Protein AF-A0A848FBT1-F1 (afdb_monomer_lite)

Organism: NCBI:txid2728836

Structure (mmCIF, N/CA/C/O backbone):
data_AF-A0A848FBT1-F1
#
_entry.id   AF-A0A848FBT1-F1
#
loop_
_atom_site.group_PDB
_atom_site.id
_atom_site.type_symbol
_atom_site.label_atom_id
_atom_site.label_alt_id
_atom_site.label_comp_id
_atom_site.label_asym_id
_atom_site.label_entity_id
_atom_site.label_seq_i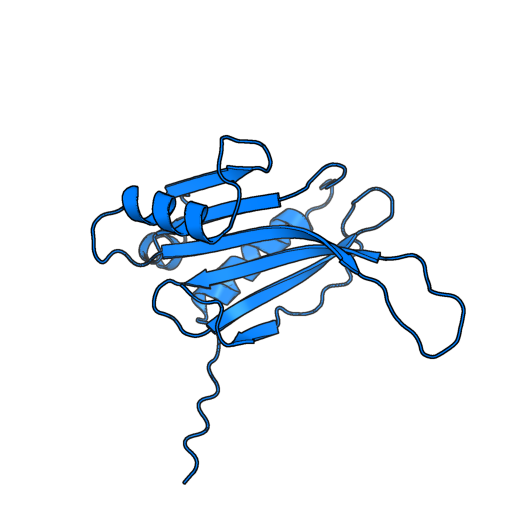d
_atom_site.pdbx_PDB_ins_code
_atom_site.Cartn_x
_atom_site.Cartn_y
_atom_site.Cartn_z
_atom_site.occupancy
_atom_site.B_iso_or_equiv
_atom_site.auth_seq_id
_atom_site.auth_comp_id
_atom_site.auth_asym_id
_atom_site.auth_atom_id
_atom_site.pdbx_PDB_model_num
ATOM 1 N N . MET A 1 1 ? 16.748 -3.598 33.498 1.00 39.19 1 MET A N 1
ATOM 2 C CA . MET A 1 1 ? 15.940 -4.515 32.670 1.00 39.19 1 MET A CA 1
ATOM 3 C C . MET A 1 1 ? 15.541 -3.723 31.443 1.00 39.19 1 MET A C 1
ATOM 5 O O . MET A 1 1 ? 14.791 -2.770 31.589 1.00 39.19 1 MET A O 1
ATOM 9 N N . SER A 1 2 ? 16.162 -3.993 30.295 1.00 42.62 2 SER A N 1
ATOM 10 C CA . SER A 1 2 ? 15.810 -3.311 29.048 1.00 42.62 2 SER A CA 1
ATOM 11 C C . SER A 1 2 ? 14.522 -3.940 28.548 1.00 42.62 2 SER A C 1
ATOM 13 O O . SER A 1 2 ? 14.549 -5.062 28.048 1.00 42.62 2 SER A O 1
ATOM 15 N N . ASP A 1 3 ? 13.409 -3.246 28.756 1.00 44.88 3 ASP A N 1
ATOM 16 C CA . ASP A 1 3 ? 12.134 -3.548 28.117 1.00 44.88 3 ASP A CA 1
ATOM 17 C C . ASP A 1 3 ? 12.341 -3.266 26.6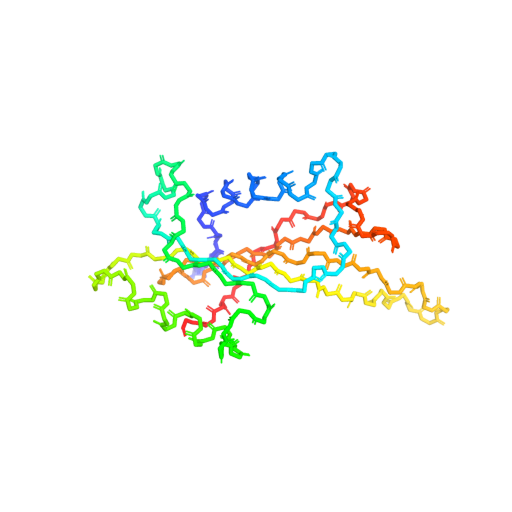25 1.00 44.88 3 ASP A C 1
ATOM 19 O O . ASP A 1 3 ? 12.240 -2.131 26.152 1.00 44.88 3 ASP A O 1
ATOM 23 N N . ALA A 1 4 ? 12.860 -4.266 25.912 1.00 51.09 4 ALA A N 1
ATOM 24 C CA . ALA A 1 4 ? 13.147 -4.169 24.496 1.00 51.09 4 ALA A CA 1
ATOM 25 C C . ALA A 1 4 ? 11.799 -4.094 23.788 1.00 51.09 4 ALA A C 1
ATOM 27 O O . ALA A 1 4 ? 11.195 -5.112 23.460 1.00 51.09 4 ALA A O 1
ATOM 28 N N . PHE A 1 5 ? 11.312 -2.868 23.609 1.00 55.81 5 PHE A N 1
ATOM 29 C CA . PHE A 1 5 ? 10.234 -2.564 22.691 1.00 55.81 5 PHE A CA 1
ATOM 30 C C . PHE A 1 5 ? 10.680 -3.095 21.324 1.00 55.81 5 PHE A C 1
ATOM 32 O O . PHE A 1 5 ? 11.512 -2.486 20.654 1.00 55.81 5 PHE A O 1
ATOM 39 N N . ASP A 1 6 ? 10.200 -4.286 20.971 1.00 57.53 6 ASP A N 1
ATOM 40 C CA . ASP A 1 6 ? 10.273 -4.876 19.637 1.00 57.53 6 ASP A CA 1
ATOM 41 C C . ASP A 1 6 ? 8.938 -4.538 18.977 1.00 57.53 6 ASP A C 1
ATOM 43 O O . ASP A 1 6 ? 7.978 -5.308 19.101 1.00 57.53 6 ASP A O 1
ATOM 47 N N . PRO A 1 7 ? 8.786 -3.332 18.398 1.00 64.69 7 PRO A N 1
ATOM 48 C CA . PRO A 1 7 ? 7.502 -2.924 17.889 1.00 64.69 7 PRO A CA 1
ATOM 49 C C . PRO A 1 7 ? 7.218 -3.719 16.626 1.00 64.69 7 PRO A C 1
ATOM 51 O O . PRO A 1 7 ? 7.692 -3.425 15.527 1.00 64.69 7 PRO A O 1
ATOM 54 N N . ARG A 1 8 ? 6.429 -4.770 16.801 1.00 70.69 8 ARG A N 1
ATOM 55 C CA . ARG A 1 8 ? 5.946 -5.568 15.692 1.00 70.69 8 ARG A CA 1
ATOM 56 C C . ARG A 1 8 ? 4.773 -4.847 15.035 1.00 70.69 8 ARG A C 1
ATOM 58 O O . ARG A 1 8 ? 3.968 -4.216 15.722 1.00 70.69 8 ARG A O 1
ATOM 65 N N . PRO A 1 9 ? 4.673 -4.903 13.704 1.00 74.81 9 PRO A N 1
ATOM 66 C CA . PRO A 1 9 ? 3.489 -4.438 13.005 1.00 74.81 9 PRO A CA 1
ATOM 67 C C . PRO A 1 9 ? 2.263 -5.239 13.485 1.00 74.81 9 PRO A C 1
ATOM 69 O O . PRO A 1 9 ? 2.406 -6.426 13.799 1.00 74.81 9 PRO A O 1
ATOM 72 N N . PRO A 1 10 ? 1.066 -4.625 13.534 1.00 80.19 10 PRO A N 1
ATOM 73 C CA . PRO A 1 10 ? -0.164 -5.336 13.877 1.00 80.19 10 PRO A CA 1
ATOM 74 C C . PRO A 1 10 ? -0.397 -6.517 12.924 1.00 80.19 10 PRO A C 1
ATOM 76 O O . PRO A 1 10 ? -0.096 -6.419 11.728 1.00 80.19 10 PRO A O 1
ATOM 79 N N . GLN A 1 11 ? -0.934 -7.631 13.431 1.00 83.06 11 GLN A N 1
ATOM 80 C CA . GLN A 1 11 ? -1.172 -8.840 12.626 1.00 83.06 11 GLN A CA 1
ATOM 81 C C . GLN A 1 11 ? -2.153 -8.575 11.480 1.00 83.06 11 GLN A C 1
ATOM 83 O O . GLN A 1 11 ? -1.996 -9.103 10.382 1.00 83.06 11 GLN A O 1
ATOM 88 N N . GLU A 1 12 ? -3.114 -7.688 11.705 1.00 84.75 12 GLU A N 1
ATOM 89 C CA . GLU A 1 12 ? -4.120 -7.258 10.738 1.00 84.75 12 GLU A CA 1
ATOM 90 C C . GLU A 1 12 ? -3.462 -6.546 9.549 1.00 84.75 12 GLU A C 1
ATOM 92 O O . GLU A 1 12 ? -3.845 -6.735 8.395 1.00 84.75 12 GLU A O 1
ATOM 97 N N . LEU A 1 13 ? -2.397 -5.786 9.814 1.00 87.12 13 LEU A N 1
ATOM 98 C CA . LEU A 1 13 ? -1.631 -5.075 8.794 1.00 87.12 13 LEU A CA 1
ATOM 99 C C . LEU A 1 13 ? -0.790 -6.051 7.952 1.00 87.12 13 LEU A C 1
ATOM 101 O O . LEU A 1 13 ? -0.665 -5.876 6.740 1.00 87.12 13 LEU A O 1
ATOM 105 N N . LEU A 1 14 ? -0.288 -7.130 8.565 1.00 88.25 14 LEU A N 1
ATOM 106 C CA . LEU A 1 14 ? 0.365 -8.233 7.851 1.00 88.25 14 LEU A CA 1
ATOM 107 C C . LEU A 1 14 ? -0.630 -9.044 7.005 1.00 88.25 14 LEU A C 1
ATOM 109 O O . LEU A 1 14 ? -0.325 -9.388 5.861 1.00 88.25 14 LEU A O 1
ATOM 113 N N . ALA A 1 15 ? -1.823 -9.324 7.531 1.00 88.81 15 ALA A N 1
ATOM 114 C CA . ALA A 1 15 ? -2.887 -10.006 6.797 1.00 88.81 15 ALA A CA 1
ATOM 115 C C . ALA A 1 15 ? -3.331 -9.189 5.573 1.00 88.81 15 ALA A C 1
ATOM 117 O O . ALA A 1 15 ? -3.374 -9.722 4.458 1.00 88.81 15 ALA A O 1
ATOM 118 N N . LEU A 1 16 ? -3.552 -7.881 5.757 1.00 89.81 16 LEU A N 1
ATOM 119 C CA . LEU A 1 16 ? -3.827 -6.949 4.667 1.00 89.81 16 LEU A CA 1
ATOM 120 C C . LEU A 1 16 ? -2.700 -6.971 3.632 1.00 89.81 16 LEU A C 1
ATOM 122 O O . LEU A 1 16 ? -2.969 -7.148 2.445 1.00 89.81 16 LEU A O 1
ATOM 126 N N . TYR A 1 17 ? -1.440 -6.856 4.064 1.00 90.44 17 TYR A N 1
ATOM 127 C CA . TYR A 1 17 ? -0.290 -6.917 3.163 1.00 90.44 17 TYR A CA 1
ATOM 128 C C . TYR A 1 17 ? -0.276 -8.201 2.327 1.00 90.44 17 TYR A C 1
ATOM 130 O O . TYR A 1 17 ? -0.056 -8.154 1.113 1.00 90.44 17 TYR A O 1
ATOM 138 N N . ASN A 1 18 ? -0.526 -9.357 2.941 1.00 90.00 18 ASN A N 1
ATOM 139 C CA . ASN A 1 18 ? -0.514 -10.638 2.241 1.00 90.00 18 ASN A CA 1
ATOM 140 C C . ASN A 1 18 ? -1.591 -10.698 1.149 1.00 90.00 18 ASN A C 1
ATOM 142 O O . ASN A 1 18 ? -1.278 -11.063 0.012 1.00 90.00 18 ASN A O 1
ATOM 146 N N . ARG A 1 19 ? -2.825 -10.272 1.451 1.00 89.12 19 ARG A N 1
ATOM 147 C CA . ARG A 1 19 ? -3.910 -10.201 0.457 1.00 89.12 19 ARG A CA 1
ATOM 148 C C . ARG A 1 19 ? -3.603 -9.195 -0.646 1.00 89.12 19 ARG A C 1
ATOM 150 O O . ARG A 1 19 ? -3.731 -9.500 -1.831 1.00 89.12 19 ARG A O 1
ATOM 157 N N . PHE A 1 20 ? -3.152 -8.008 -0.262 1.00 88.25 20 PHE A N 1
ATOM 158 C CA . PHE A 1 20 ? -2.903 -6.910 -1.182 1.00 88.25 20 PHE A CA 1
ATOM 159 C C . PHE A 1 20 ? -1.737 -7.216 -2.131 1.00 88.25 20 PHE A C 1
ATOM 161 O O . PHE A 1 20 ? -1.860 -7.079 -3.347 1.00 88.25 20 PHE A O 1
ATOM 168 N N . SER A 1 21 ? -0.628 -7.739 -1.603 1.00 89.62 21 SER A N 1
ATOM 169 C CA . SER A 1 21 ? 0.524 -8.176 -2.400 1.00 89.62 21 SER A CA 1
ATOM 170 C C . SER A 1 21 ? 0.200 -9.362 -3.311 1.00 89.62 21 SER A C 1
ATOM 172 O O . SER A 1 21 ? 0.792 -9.481 -4.381 1.00 89.62 21 SER A O 1
ATOM 174 N N . ALA A 1 22 ? -0.722 -10.256 -2.934 1.00 89.62 22 ALA A N 1
ATOM 175 C CA . ALA A 1 22 ? -1.157 -11.351 -3.804 1.00 89.62 22 ALA A CA 1
ATOM 176 C C . ALA A 1 22 ? -1.857 -10.832 -5.074 1.00 89.62 22 ALA A C 1
ATOM 178 O O . ALA A 1 22 ? -1.633 -11.373 -6.158 1.00 89.62 22 ALA A O 1
ATOM 179 N N . ARG A 1 23 ? -2.616 -9.729 -4.979 1.00 89.56 23 ARG A N 1
ATOM 180 C CA . ARG A 1 23 ? -3.248 -9.091 -6.148 1.00 89.56 23 ARG A CA 1
ATOM 181 C C . ARG A 1 23 ? -2.210 -8.609 -7.150 1.00 89.56 23 ARG A C 1
ATOM 183 O O . ARG A 1 23 ? -2.315 -8.943 -8.319 1.00 89.56 23 ARG A O 1
ATOM 190 N N . PHE A 1 24 ? -1.159 -7.927 -6.696 1.00 88.19 24 PHE A N 1
ATOM 191 C CA . PHE A 1 24 ? -0.070 -7.466 -7.573 1.00 88.19 24 PHE A CA 1
ATOM 192 C C . PHE A 1 24 ? 0.803 -8.591 -8.137 1.00 88.19 24 PHE A C 1
ATOM 194 O O . PHE A 1 24 ? 1.517 -8.383 -9.114 1.00 88.19 24 PHE A O 1
ATOM 201 N N . ARG A 1 25 ? 0.746 -9.781 -7.533 1.00 87.75 25 ARG A N 1
ATOM 202 C CA . ARG A 1 25 ? 1.459 -10.981 -7.989 1.00 87.75 25 ARG A CA 1
ATOM 203 C C . ARG A 1 25 ? 0.609 -11.897 -8.864 1.00 87.75 25 ARG A C 1
ATOM 205 O O . ARG A 1 25 ? 1.111 -12.915 -9.330 1.00 87.75 25 ARG A O 1
ATOM 212 N N . SER A 1 26 ? -0.666 -11.574 -9.063 1.00 87.38 26 SER A N 1
ATOM 213 C CA . SER A 1 26 ? -1.573 -12.447 -9.798 1.00 87.38 26 SER A CA 1
ATOM 214 C C . SER A 1 26 ? -1.122 -12.602 -11.258 1.00 87.38 26 SER A C 1
ATOM 216 O O . SER A 1 26 ? -0.648 -11.630 -11.862 1.00 87.38 26 SER A O 1
ATOM 218 N N . PRO A 1 27 ? -1.265 -13.802 -11.853 1.00 82.56 27 PRO A N 1
ATOM 219 C CA . PRO A 1 27 ? -0.952 -14.009 -13.260 1.00 82.56 27 PRO A CA 1
ATOM 220 C C . PRO A 1 27 ? -1.689 -12.994 -14.139 1.00 82.56 27 PRO A C 1
ATOM 222 O O . PRO A 1 27 ? -2.885 -12.772 -13.980 1.00 82.56 27 PRO A O 1
ATOM 225 N N . GLY A 1 28 ? -0.969 -12.362 -15.065 1.00 83.94 28 GLY A N 1
ATOM 226 C CA . GLY A 1 28 ? -1.534 -11.361 -15.975 1.00 83.94 28 GLY A CA 1
ATOM 227 C C . GLY A 1 28 ? -1.410 -9.909 -15.507 1.00 83.94 28 GLY A C 1
ATOM 228 O O . GLY A 1 28 ? -1.603 -9.010 -16.325 1.00 83.94 28 GLY A O 1
ATOM 229 N N . VAL A 1 29 ? -1.005 -9.652 -14.258 1.00 86.50 29 VAL A N 1
ATOM 230 C CA . VAL A 1 29 ? -0.684 -8.290 -13.812 1.00 86.50 29 VAL A CA 1
ATOM 231 C C . VAL A 1 29 ? 0.518 -7.746 -14.583 1.00 86.50 29 VAL A C 1
ATOM 233 O O . VAL A 1 29 ? 1.571 -8.379 -14.675 1.00 86.50 29 VAL A O 1
ATOM 236 N N . ARG A 1 30 ? 0.353 -6.540 -15.134 1.00 87.69 30 ARG A N 1
ATOM 237 C CA . ARG A 1 30 ? 1.409 -5.765 -15.790 1.00 87.69 30 ARG A CA 1
ATOM 238 C C . ARG A 1 30 ? 1.395 -4.352 -15.229 1.00 87.69 30 ARG 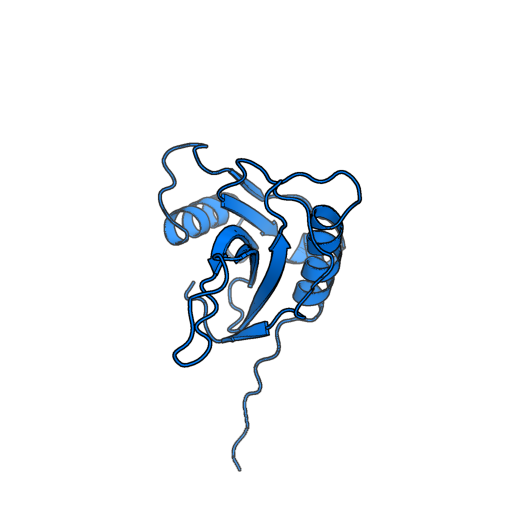A C 1
ATOM 240 O O . ARG A 1 30 ? 0.424 -3.628 -15.412 1.00 87.69 30 ARG A O 1
ATOM 247 N N . LEU A 1 31 ? 2.479 -3.956 -14.573 1.00 85.69 31 LEU A N 1
ATOM 248 C CA . LEU A 1 31 ? 2.608 -2.659 -13.899 1.00 85.69 31 LEU A CA 1
ATOM 249 C C . LEU A 1 31 ? 3.399 -1.648 -14.733 1.00 85.69 31 LEU A C 1
ATOM 251 O O . LEU A 1 31 ? 3.930 -0.665 -14.217 1.00 85.69 31 LEU A O 1
ATOM 255 N N . ARG A 1 32 ? 3.477 -1.866 -16.047 1.00 78.50 32 ARG A N 1
ATOM 256 C CA . ARG A 1 32 ? 4.109 -0.927 -16.969 1.00 78.50 32 ARG A CA 1
ATOM 257 C C . ARG A 1 32 ? 3.344 0.398 -16.952 1.00 78.50 32 ARG A C 1
ATOM 259 O O . ARG A 1 32 ? 2.165 0.437 -17.276 1.00 78.50 32 ARG A O 1
ATOM 266 N N . GLY A 1 33 ? 4.027 1.479 -16.583 1.00 76.94 33 GLY A N 1
ATOM 267 C CA . GLY A 1 33 ? 3.419 2.807 -16.453 1.00 76.94 33 GLY A CA 1
ATOM 268 C C . GLY A 1 33 ? 2.756 3.075 -15.099 1.00 76.94 33 GLY A C 1
ATOM 269 O O . GLY A 1 33 ? 2.351 4.209 -14.858 1.00 76.94 33 GLY A O 1
ATOM 270 N N . TYR A 1 34 ? 2.709 2.088 -14.195 1.00 84.50 34 TYR A N 1
ATOM 271 C CA . TYR A 1 34 ? 2.335 2.321 -12.803 1.00 84.50 34 TYR A CA 1
ATOM 272 C C . TYR A 1 34 ? 3.336 3.290 -12.166 1.00 84.50 34 TYR A C 1
ATOM 274 O O . TYR A 1 34 ? 4.531 3.228 -12.447 1.00 84.50 34 TYR A O 1
ATOM 282 N N . ARG A 1 35 ? 2.876 4.209 -11.321 1.00 86.38 35 ARG A N 1
ATOM 283 C CA . ARG A 1 35 ? 3.764 5.189 -10.678 1.00 86.38 35 ARG A CA 1
ATOM 284 C C . ARG A 1 35 ? 3.624 5.138 -9.176 1.00 86.38 35 ARG A C 1
ATOM 286 O O . ARG A 1 35 ? 4.534 4.679 -8.492 1.00 86.38 35 ARG A O 1
ATOM 293 N N . LEU A 1 36 ? 2.477 5.590 -8.698 1.00 89.25 36 LEU A N 1
ATOM 294 C CA . LEU A 1 36 ? 2.160 5.727 -7.293 1.00 89.25 36 LEU A CA 1
ATOM 295 C C . LEU A 1 36 ? 0.649 5.611 -7.132 1.00 89.25 36 LEU A C 1
ATOM 297 O O . LEU A 1 36 ? -0.099 6.039 -8.012 1.00 89.25 36 LEU A O 1
ATOM 301 N N . ARG A 1 37 ? 0.218 5.026 -6.025 1.00 91.88 37 ARG A N 1
ATOM 302 C CA . ARG A 1 37 ? -1.167 5.043 -5.575 1.00 91.88 37 ARG A CA 1
ATOM 303 C C . ARG A 1 37 ? -1.179 5.089 -4.060 1.00 91.88 37 ARG A C 1
ATOM 305 O O . ARG A 1 37 ? -0.423 4.346 -3.428 1.00 91.88 37 ARG A O 1
ATOM 312 N N . TRP A 1 38 ? -2.030 5.934 -3.506 1.00 93.69 38 TRP A N 1
ATOM 313 C CA . TRP A 1 38 ? -2.270 6.036 -2.077 1.00 93.69 38 TRP A CA 1
ATOM 314 C C . TRP A 1 38 ? -3.703 5.633 -1.772 1.00 93.69 38 TRP A C 1
ATOM 316 O O . TRP A 1 38 ? -4.628 6.077 -2.445 1.00 93.69 38 TRP A O 1
ATOM 326 N N . ILE A 1 39 ? -3.885 4.786 -0.763 1.00 95.06 39 ILE A N 1
ATOM 327 C CA . ILE A 1 39 ? -5.198 4.292 -0.355 1.00 95.06 39 ILE A CA 1
ATOM 328 C C . ILE A 1 39 ? -5.311 4.368 1.160 1.00 95.06 39 ILE A C 1
ATOM 330 O O . ILE A 1 39 ? -4.395 3.971 1.877 1.00 95.06 39 ILE A O 1
ATOM 334 N N . ALA A 1 40 ? -6.423 4.898 1.648 1.00 95.69 40 ALA A N 1
ATOM 335 C CA . ALA A 1 40 ? -6.759 4.942 3.059 1.00 95.69 40 ALA A CA 1
ATOM 336 C C . ALA A 1 40 ? -7.992 4.075 3.297 1.00 95.69 40 ALA A C 1
ATOM 338 O O . ALA A 1 40 ? -8.957 4.121 2.536 1.00 95.69 40 ALA A O 1
ATOM 339 N N . PHE A 1 41 ? -7.967 3.312 4.379 1.00 95.56 41 PHE A N 1
ATOM 340 C CA . PHE A 1 41 ? -9.054 2.455 4.831 1.00 95.56 41 PHE A CA 1
ATOM 341 C C . PHE A 1 41 ? -9.389 2.785 6.278 1.00 95.56 41 PHE A C 1
ATOM 343 O O . PHE A 1 41 ? -8.499 3.149 7.051 1.00 95.56 41 PHE A O 1
ATOM 350 N N . ARG A 1 42 ? -10.644 2.572 6.678 1.00 95.19 42 ARG A N 1
ATOM 351 C CA . ARG A 1 42 ? -10.980 2.506 8.104 1.00 95.19 42 ARG A CA 1
ATOM 352 C C . ARG A 1 42 ? -10.385 1.232 8.682 1.00 95.19 42 ARG A C 1
ATOM 354 O O . ARG A 1 42 ? -10.641 0.143 8.174 1.00 95.19 42 ARG A O 1
ATOM 361 N N . SER A 1 43 ? -9.604 1.371 9.746 1.00 92.19 43 SER A N 1
ATOM 362 C CA . SER A 1 43 ? -8.977 0.246 10.440 1.00 92.19 43 SER A CA 1
ATOM 363 C C . SER A 1 43 ? -10.012 -0.788 10.889 1.00 92.19 43 SER A C 1
ATOM 365 O O . SER A 1 43 ? -9.809 -1.975 10.669 1.00 92.19 43 SER A O 1
ATOM 367 N N . GLU A 1 44 ? -11.143 -0.332 11.432 1.00 91.38 44 GLU A N 1
ATOM 368 C CA . GLU A 1 44 ? -12.219 -1.205 11.923 1.00 91.38 44 GLU A CA 1
ATOM 369 C C . GLU A 1 44 ? -12.890 -2.019 10.803 1.00 91.38 44 GLU A C 1
ATOM 371 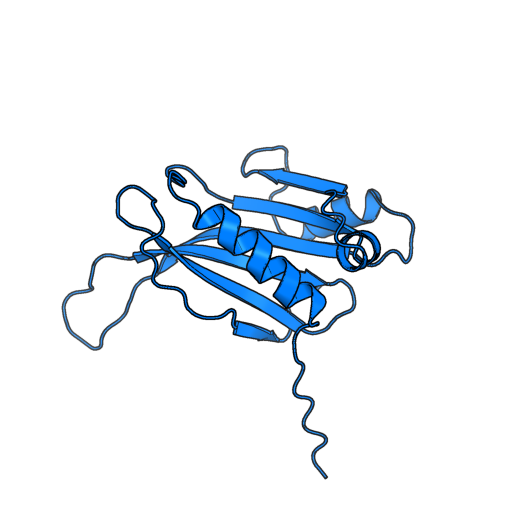O O . GLU A 1 44 ? -13.319 -3.150 11.030 1.00 91.38 44 GLU A O 1
ATOM 376 N N . ASP A 1 45 ? -12.986 -1.460 9.590 1.00 92.88 45 ASP A N 1
ATOM 377 C CA . ASP A 1 45 ? -13.512 -2.184 8.428 1.00 92.88 45 ASP A CA 1
ATOM 378 C C . ASP A 1 45 ? -12.545 -3.309 8.038 1.00 92.88 45 ASP A C 1
ATOM 380 O O . ASP A 1 45 ? -12.967 -4.443 7.815 1.00 92.88 45 ASP A O 1
ATOM 384 N N . LEU A 1 46 ? -11.240 -3.026 8.027 1.00 90.81 46 LEU A N 1
ATOM 385 C CA . LEU A 1 46 ? -10.214 -4.021 7.715 1.00 90.81 46 LEU A CA 1
ATOM 386 C C . LEU A 1 46 ? -10.146 -5.149 8.744 1.00 90.81 46 LEU A C 1
ATOM 388 O O . LEU A 1 46 ? -9.964 -6.300 8.354 1.00 90.81 46 LEU A O 1
ATOM 392 N N . ASP A 1 47 ? -10.340 -4.840 10.028 1.00 87.69 47 ASP A N 1
ATOM 393 C CA . ASP A 1 47 ? -10.405 -5.839 11.104 1.00 87.69 47 ASP A CA 1
ATOM 394 C C . ASP A 1 47 ? -11.600 -6.800 10.914 1.00 87.69 47 ASP A C 1
ATOM 396 O O . ASP A 1 47 ? -11.613 -7.912 11.442 1.00 87.69 47 ASP A O 1
ATOM 400 N N . ARG A 1 48 ? -12.598 -6.394 10.116 1.00 89.06 48 ARG A N 1
ATOM 401 C CA . ARG A 1 48 ? -13.762 -7.195 9.703 1.00 89.06 48 ARG A CA 1
ATOM 402 C C . ARG A 1 48 ? -13.637 -7.749 8.278 1.00 89.06 48 ARG A C 1
ATOM 404 O O . ARG A 1 48 ? -14.640 -8.183 7.714 1.00 89.06 48 ARG A O 1
ATOM 411 N N . ASP A 1 49 ? -12.440 -7.709 7.693 1.00 86.94 49 ASP A N 1
ATOM 412 C CA . ASP A 1 49 ? -12.144 -8.098 6.306 1.00 86.94 49 ASP A CA 1
ATOM 413 C C . ASP A 1 49 ? -12.931 -7.313 5.232 1.00 86.94 49 ASP A C 1
ATOM 415 O O . ASP A 1 49 ? -13.127 -7.770 4.104 1.00 86.94 49 ASP A O 1
ATOM 419 N N . ILE A 1 50 ? -13.339 -6.081 5.546 1.00 90.06 50 ILE A N 1
ATOM 420 C CA . ILE A 1 50 ? -13.996 -5.162 4.613 1.00 90.06 50 ILE A CA 1
ATOM 421 C C . ILE A 1 50 ? -12.954 -4.196 4.041 1.00 90.06 50 ILE A C 1
ATOM 423 O O . ILE A 1 50 ? -12.521 -3.244 4.684 1.00 90.06 50 ILE A O 1
ATOM 427 N N . GLU A 1 51 ? -12.572 -4.400 2.783 1.00 91.12 51 GLU A N 1
ATOM 428 C CA . GLU A 1 51 ? -11.602 -3.544 2.090 1.00 91.12 51 GLU A CA 1
ATOM 429 C C . GLU A 1 51 ? -12.293 -2.423 1.302 1.00 91.12 51 GLU A C 1
ATOM 431 O O . GLU A 1 51 ? -12.316 -2.417 0.070 1.00 91.12 51 GLU A O 1
ATOM 436 N N . ARG A 1 52 ? -12.875 -1.459 2.025 1.00 93.00 52 ARG A N 1
ATOM 437 C CA . ARG A 1 52 ? -13.497 -0.263 1.441 1.00 93.00 52 ARG A CA 1
ATOM 438 C C . ARG A 1 52 ? -12.614 0.962 1.664 1.00 93.00 52 ARG A C 1
ATOM 440 O O . ARG A 1 52 ? -12.438 1.401 2.799 1.00 93.00 52 ARG A O 1
ATOM 447 N N . ALA A 1 53 ? -12.078 1.514 0.578 1.00 94.25 53 ALA A N 1
ATOM 448 C CA . ALA A 1 53 ? -11.284 2.733 0.647 1.00 94.25 53 ALA A CA 1
ATOM 449 C C . ALA A 1 53 ? -12.159 3.926 1.063 1.00 94.25 53 ALA A C 1
ATOM 451 O O . ALA A 1 53 ? -13.267 4.095 0.546 1.00 94.25 53 ALA A O 1
ATOM 452 N N . VAL A 1 54 ? -11.652 4.742 1.987 1.00 95.19 54 VAL A N 1
ATOM 453 C CA . VAL A 1 54 ? -12.204 6.076 2.275 1.00 95.19 54 VAL A CA 1
ATOM 454 C C . VAL A 1 54 ? -11.663 7.104 1.292 1.00 95.19 54 VAL A C 1
ATOM 456 O O . VAL A 1 54 ? -12.387 7.992 0.869 1.00 95.19 54 VAL A O 1
ATOM 459 N N . LEU A 1 55 ? -10.404 6.935 0.886 1.00 94.19 55 LEU A N 1
ATOM 460 C CA . LEU A 1 55 ? -9.738 7.754 -0.113 1.00 94.19 55 LEU A CA 1
ATOM 461 C C . LEU A 1 55 ? -8.795 6.864 -0.918 1.00 94.19 55 LEU A C 1
ATOM 463 O O . LEU A 1 55 ? -8.066 6.054 -0.344 1.00 94.19 55 LEU A O 1
ATOM 467 N N . ASP A 1 56 ? -8.818 7.005 -2.236 1.00 93.69 56 ASP A N 1
ATOM 468 C CA . ASP A 1 56 ? -7.996 6.236 -3.165 1.00 93.69 56 ASP A CA 1
ATOM 469 C C . ASP A 1 56 ? -7.560 7.157 -4.307 1.00 93.69 56 ASP A C 1
ATOM 471 O O . ASP A 1 56 ? -8.393 7.593 -5.099 1.00 93.69 56 ASP A O 1
ATOM 475 N N . LEU A 1 57 ? -6.268 7.483 -4.354 1.00 90.75 57 LEU A N 1
ATOM 476 C CA . LEU A 1 57 ? -5.693 8.434 -5.302 1.00 90.75 57 LEU A CA 1
ATOM 477 C C . LEU A 1 57 ? -4.557 7.779 -6.081 1.00 90.75 57 LEU A C 1
ATOM 479 O O . LEU A 1 57 ? -3.593 7.279 -5.488 1.00 90.75 57 LEU A O 1
ATOM 483 N N . ALA A 1 58 ? -4.632 7.806 -7.411 1.00 86.88 58 ALA A N 1
ATOM 484 C CA . ALA A 1 58 ? -3.508 7.440 -8.261 1.00 86.88 58 ALA A CA 1
ATOM 485 C C . ALA A 1 58 ? -2.599 8.648 -8.528 1.00 86.88 58 ALA A C 1
ATOM 487 O O . ALA A 1 58 ? -2.979 9.808 -8.384 1.00 86.88 58 ALA A O 1
ATOM 488 N N . TRP A 1 59 ? -1.363 8.382 -8.954 1.00 77.19 59 TRP A N 1
ATOM 489 C CA . TRP A 1 59 ? -0.467 9.430 -9.430 1.00 77.19 59 TRP A CA 1
ATOM 490 C C . TRP A 1 59 ? -1.127 10.253 -10.543 1.00 77.19 59 TRP A C 1
ATOM 492 O O . TRP A 1 59 ? -1.404 9.718 -11.617 1.00 77.19 59 TRP A O 1
ATOM 502 N N . GLY A 1 60 ? -1.259 11.560 -10.322 1.00 71.88 60 GLY A N 1
ATOM 503 C CA . GLY A 1 60 ? -1.863 12.484 -11.282 1.00 71.88 60 GLY A CA 1
ATOM 504 C C . GLY A 1 60 ? -3.370 12.687 -11.106 1.00 71.88 60 GLY A C 1
ATOM 505 O O . GLY A 1 60 ? -3.915 13.543 -11.799 1.00 71.88 60 GLY A O 1
ATOM 506 N N . ASP A 1 61 ? -4.016 11.971 -10.179 1.00 67.31 61 ASP A N 1
ATOM 507 C CA . ASP A 1 61 ? -5.362 12.308 -9.714 1.00 67.31 61 ASP A CA 1
ATOM 508 C C . ASP A 1 61 ? -5.254 13.492 -8.731 1.00 67.31 61 ASP A C 1
ATOM 510 O O . ASP A 1 61 ? -4.853 13.329 -7.580 1.00 67.31 61 ASP A O 1
ATOM 514 N N . GLU A 1 62 ? -5.590 14.698 -9.204 1.00 64.56 62 GLU A N 1
ATOM 515 C CA . GLU A 1 62 ? -5.625 15.961 -8.436 1.00 64.56 62 GLU A CA 1
ATOM 516 C C . GLU A 1 62 ? -4.294 16.434 -7.791 1.00 64.56 62 GLU A C 1
ATOM 518 O O . GLU A 1 62 ? -3.231 15.836 -7.936 1.00 64.56 62 GLU A O 1
ATOM 523 N N . SER A 1 63 ? -4.346 17.589 -7.110 1.00 60.22 63 SER A N 1
ATOM 524 C CA . SER A 1 63 ? -3.227 18.393 -6.582 1.00 60.22 63 SER A CA 1
ATOM 525 C C . SER A 1 63 ? -2.412 17.764 -5.447 1.00 60.22 63 SER A C 1
ATOM 527 O O . SER A 1 63 ? -1.585 18.462 -4.865 1.00 60.22 63 SER A O 1
ATOM 529 N N . VAL A 1 64 ? -2.624 16.487 -5.109 1.00 60.28 64 VAL A N 1
ATOM 530 C CA . VAL A 1 64 ? -1.947 15.861 -3.968 1.00 60.28 64 VAL A CA 1
ATOM 531 C C . VAL A 1 64 ? -0.498 15.576 -4.330 1.00 60.28 64 VAL A C 1
ATOM 533 O O . VAL A 1 64 ? -0.179 14.644 -5.069 1.00 60.28 64 VAL A O 1
ATOM 536 N N . THR A 1 65 ? 0.397 16.399 -3.794 1.00 68.50 65 THR A N 1
ATOM 537 C CA . THR A 1 65 ? 1.826 16.349 -4.137 1.00 68.50 65 THR A CA 1
ATOM 538 C C . THR A 1 65 ? 2.640 15.471 -3.191 1.00 68.50 65 THR A C 1
ATOM 540 O O . THR A 1 65 ? 3.795 15.156 -3.490 1.00 68.50 65 THR A O 1
ATOM 543 N N . GLY A 1 66 ? 2.060 15.029 -2.068 1.00 80.31 66 GLY A N 1
ATOM 544 C CA . GLY A 1 66 ? 2.795 14.259 -1.070 1.00 80.31 66 GLY A CA 1
ATOM 545 C C . GLY A 1 66 ? 1.951 13.499 -0.048 1.00 80.31 66 GLY A C 1
ATOM 546 O O . GLY A 1 66 ? 0.762 13.739 0.143 1.00 80.31 66 GLY A O 1
ATOM 547 N N . GLN A 1 67 ? 2.628 12.589 0.658 1.00 85.62 67 GLN A N 1
ATOM 548 C CA . GLN A 1 67 ? 2.043 11.682 1.650 1.00 85.62 67 GLN A CA 1
ATOM 549 C C . GLN A 1 67 ? 1.309 12.417 2.785 1.00 85.62 67 GLN A C 1
ATOM 551 O O . GLN A 1 67 ? 0.245 11.974 3.203 1.00 85.62 67 GLN A O 1
ATOM 556 N N . ALA A 1 68 ? 1.851 13.535 3.281 1.00 87.50 68 ALA A N 1
ATOM 557 C CA . ALA A 1 68 ? 1.243 14.291 4.381 1.00 87.50 68 ALA A CA 1
ATOM 558 C C . ALA A 1 68 ? -0.112 14.906 3.991 1.00 87.50 68 ALA A C 1
ATOM 560 O O . ALA A 1 68 ? -1.062 14.854 4.767 1.00 87.50 68 ALA A O 1
ATOM 561 N N . GLU A 1 69 ? -0.216 15.433 2.770 1.00 88.25 69 GLU A N 1
ATOM 562 C CA . GLU A 1 69 ? -1.459 15.991 2.230 1.00 88.25 69 GLU A CA 1
ATOM 563 C C . GLU A 1 69 ? -2.507 14.893 2.020 1.00 88.25 69 GLU A C 1
ATOM 565 O O . GLU A 1 69 ? -3.660 15.049 2.416 1.00 88.25 69 GLU A O 1
ATOM 570 N N . PHE A 1 70 ? -2.089 13.738 1.491 1.00 91.06 70 PHE A N 1
ATOM 571 C CA . PHE A 1 70 ? -2.945 12.557 1.404 1.00 91.06 70 PHE A CA 1
ATOM 572 C C . PHE A 1 70 ? -3.484 12.129 2.781 1.00 91.06 70 PHE A C 1
ATOM 574 O O . PHE A 1 70 ? -4.682 11.888 2.927 1.00 91.06 70 PHE A O 1
ATOM 581 N N . VAL A 1 71 ? -2.620 12.061 3.802 1.00 91.56 71 VAL A N 1
ATOM 582 C CA . VAL A 1 71 ? -3.018 11.699 5.173 1.00 91.56 71 VAL A CA 1
ATOM 583 C C . VAL A 1 71 ? -3.996 12.720 5.755 1.00 91.56 71 VAL A C 1
ATOM 585 O O . VAL A 1 71 ? -4.962 12.316 6.400 1.00 91.56 71 VAL A O 1
ATOM 588 N N . ALA A 1 72 ? -3.772 14.017 5.531 1.00 90.88 72 ALA A N 1
ATOM 589 C CA . ALA A 1 72 ? -4.675 15.071 5.984 1.00 90.88 72 ALA A CA 1
ATOM 590 C C . ALA A 1 72 ? -6.065 14.931 5.343 1.00 90.88 72 ALA A C 1
ATOM 592 O O . ALA A 1 72 ? -7.046 14.802 6.071 1.00 90.88 72 ALA A O 1
ATOM 593 N N . ARG A 1 73 ? -6.139 14.823 4.008 1.00 91.44 73 ARG A N 1
ATOM 594 C CA . ARG A 1 73 ? -7.408 14.627 3.281 1.00 91.44 73 ARG A CA 1
ATOM 595 C C . ARG A 1 73 ? -8.139 13.367 3.738 1.00 91.44 73 ARG A C 1
ATOM 597 O O . ARG A 1 73 ? -9.322 13.411 4.041 1.00 91.44 73 ARG A O 1
ATOM 604 N N . ALA A 1 74 ? -7.437 12.242 3.871 1.00 92.94 74 ALA A N 1
ATOM 605 C CA . ALA A 1 74 ? -8.052 10.998 4.331 1.00 92.94 74 ALA A CA 1
ATOM 606 C C . ALA A 1 74 ? -8.656 11.105 5.745 1.00 92.94 74 ALA A C 1
ATOM 608 O O . ALA A 1 74 ? -9.624 10.408 6.047 1.00 92.94 74 ALA A O 1
ATOM 609 N N . ARG A 1 75 ? -8.098 11.958 6.617 1.00 92.81 75 ARG A N 1
ATOM 610 C CA . ARG A 1 75 ? -8.655 12.220 7.955 1.00 92.81 75 ARG A CA 1
ATOM 611 C C . ARG A 1 75 ? -9.907 13.094 7.912 1.00 92.81 75 ARG A C 1
ATOM 613 O O . ARG A 1 75 ? -10.738 12.952 8.799 1.00 92.81 75 ARG A O 1
ATOM 620 N N . GLU A 1 76 ? -10.045 13.965 6.916 1.00 92.88 76 GLU A N 1
ATOM 621 C CA . GLU A 1 76 ? -11.246 14.788 6.715 1.00 92.88 76 GLU A CA 1
ATOM 622 C C . GLU A 1 76 ? -12.450 13.946 6.255 1.00 92.88 76 GLU A C 1
ATOM 624 O O . GLU A 1 76 ? -13.589 14.274 6.579 1.00 92.88 76 GLU A O 1
ATOM 629 N N . GLU A 1 77 ? -12.204 12.817 5.582 1.00 92.38 77 GLU A N 1
ATOM 630 C CA . GLU A 1 77 ? -13.240 11.883 5.105 1.00 92.38 77 GLU A CA 1
ATOM 631 C C . GLU A 1 77 ? -13.869 11.014 6.214 1.00 92.38 77 GLU A C 1
ATOM 633 O O . GLU A 1 77 ? -14.822 10.266 5.970 1.00 92.38 77 GLU A O 1
ATOM 638 N N . VAL A 1 78 ? -13.340 11.055 7.442 1.00 91.69 78 VAL A N 1
ATOM 639 C CA . VAL A 1 78 ? -13.803 10.216 8.557 1.00 91.69 78 VAL A CA 1
ATOM 640 C C . VAL A 1 78 ? -14.113 11.030 9.807 1.00 91.69 78 VAL A C 1
ATOM 642 O O . VAL A 1 78 ? -13.654 12.152 9.993 1.00 91.69 78 VAL A O 1
ATOM 645 N N . GLN A 1 79 ? -14.912 10.449 10.702 1.00 88.75 79 GLN A N 1
ATOM 646 C CA . GLN A 1 79 ? -15.200 11.070 11.992 1.00 88.75 79 GLN A CA 1
ATOM 647 C C . GLN A 1 79 ? -13.931 11.149 12.851 1.00 88.75 79 GLN A C 1
ATOM 649 O O . GLN A 1 79 ? -13.051 10.284 12.790 1.00 88.75 79 GLN A O 1
ATOM 654 N N . ALA A 1 80 ? -13.852 12.182 13.692 1.00 85.75 80 ALA A N 1
ATOM 655 C CA . ALA A 1 80 ? -12.746 12.342 14.624 1.00 85.75 80 ALA A CA 1
ATOM 656 C C . ALA A 1 80 ? -12.608 11.105 15.531 1.00 85.75 80 ALA A C 1
ATOM 658 O O . ALA A 1 80 ? -13.587 10.624 16.098 1.00 85.75 80 ALA A O 1
ATOM 659 N N . GLY A 1 81 ? -11.380 10.605 15.673 1.00 83.62 81 GLY A N 1
ATOM 660 C CA . GLY A 1 81 ? -11.076 9.421 16.482 1.00 83.62 81 GLY A CA 1
ATOM 661 C C . GLY A 1 81 ? -11.120 8.088 15.729 1.00 83.62 81 GLY A C 1
ATOM 662 O O . GLY A 1 81 ? -10.634 7.099 16.274 1.00 83.62 81 GLY A O 1
ATOM 663 N N . CYS A 1 82 ? -11.608 8.046 14.483 1.00 89.06 82 CYS A N 1
ATOM 664 C CA . CYS A 1 82 ? -11.497 6.852 13.643 1.00 89.06 82 CYS A CA 1
ATOM 665 C C . CYS A 1 82 ? -10.027 6.530 13.340 1.00 89.06 82 CYS A C 1
ATOM 667 O O . CYS A 1 82 ? -9.262 7.393 12.900 1.00 89.06 82 CYS A O 1
ATOM 669 N N . SER A 1 83 ? -9.636 5.269 13.536 1.00 91.94 83 SER A N 1
ATOM 670 C CA . SER A 1 83 ? -8.308 4.804 13.137 1.00 91.94 83 SER A CA 1
ATOM 671 C C . SER A 1 83 ? -8.286 4.503 11.639 1.00 91.94 83 SER A C 1
ATOM 673 O O . SER A 1 83 ? -9.189 3.854 11.108 1.00 91.94 83 SER A O 1
ATOM 675 N N . LEU A 1 84 ? -7.232 4.945 10.958 1.00 95.00 84 LEU A N 1
ATOM 676 C CA . LEU A 1 84 ? -7.015 4.715 9.535 1.00 95.00 84 LEU A CA 1
ATOM 677 C C . LEU A 1 84 ? -5.809 3.810 9.302 1.00 95.00 84 LEU A C 1
ATOM 679 O O . LEU A 1 84 ? -4.770 3.954 9.949 1.00 95.00 84 LEU A O 1
ATOM 683 N N . THR A 1 85 ? -5.919 2.926 8.317 1.00 94.88 85 THR A N 1
ATOM 684 C CA . THR A 1 85 ? -4.782 2.221 7.727 1.00 94.88 85 THR A CA 1
ATOM 685 C C . THR A 1 85 ? -4.509 2.809 6.355 1.00 94.88 85 THR A C 1
ATOM 687 O O . THR A 1 85 ? -5.389 2.871 5.500 1.00 94.88 85 THR A O 1
ATOM 690 N N . PHE A 1 86 ? -3.270 3.223 6.142 1.00 94.81 86 PHE A N 1
ATOM 691 C CA . PHE A 1 86 ? -2.799 3.815 4.906 1.00 94.81 86 PHE A CA 1
ATOM 692 C C . PHE A 1 86 ? -1.936 2.818 4.148 1.00 94.81 86 PHE A C 1
ATOM 694 O O . PHE A 1 86 ? -1.174 2.054 4.745 1.00 94.81 86 PHE A O 1
ATOM 701 N N . VAL A 1 87 ? -2.044 2.859 2.828 1.00 94.62 87 VAL A N 1
ATOM 702 C CA . VAL A 1 87 ? -1.286 2.040 1.896 1.00 94.62 87 VAL A CA 1
ATOM 703 C C . VAL A 1 87 ? -0.701 2.951 0.828 1.00 94.62 87 VAL A C 1
ATOM 705 O O . VAL A 1 87 ? -1.429 3.637 0.118 1.00 94.62 87 VAL A O 1
ATOM 708 N N . GLU A 1 88 ? 0.616 2.935 0.690 1.00 93.56 88 GLU A N 1
ATOM 709 C CA . GLU A 1 88 ? 1.323 3.499 -0.452 1.00 93.56 88 GLU A CA 1
ATOM 710 C C . GLU A 1 88 ? 1.832 2.357 -1.323 1.00 93.56 88 GLU A C 1
ATOM 712 O O . GLU A 1 88 ? 2.521 1.458 -0.843 1.00 93.56 88 GLU A O 1
ATOM 717 N N . VAL A 1 89 ? 1.550 2.420 -2.620 1.00 92.50 89 VAL A N 1
ATOM 718 C CA . VAL A 1 89 ? 2.162 1.534 -3.606 1.00 92.50 89 VAL A CA 1
ATOM 719 C C . VAL A 1 89 ? 2.893 2.372 -4.629 1.00 92.50 89 VAL A C 1
ATOM 721 O O . VAL A 1 89 ? 2.258 3.131 -5.356 1.00 92.50 89 VAL A O 1
ATOM 724 N N . ALA A 1 90 ? 4.205 2.199 -4.736 1.00 91.12 90 ALA A N 1
ATOM 725 C CA . ALA A 1 90 ? 5.045 2.994 -5.622 1.00 91.12 90 ALA A CA 1
ATOM 726 C C . ALA A 1 90 ? 6.008 2.119 -6.426 1.00 91.12 90 ALA A C 1
ATOM 728 O O . ALA A 1 90 ? 6.637 1.215 -5.873 1.00 91.12 90 ALA A O 1
ATOM 729 N N . LEU A 1 91 ? 6.205 2.428 -7.710 1.00 89.19 91 LEU A N 1
ATOM 730 C CA . LEU A 1 91 ? 7.359 1.901 -8.436 1.00 89.19 91 LEU A CA 1
ATOM 731 C C . LEU A 1 91 ? 8.623 2.644 -8.010 1.00 89.19 91 LEU A C 1
ATOM 733 O O . LEU A 1 91 ? 8.696 3.873 -8.048 1.00 89.19 91 LEU A O 1
ATOM 737 N N . ARG A 1 92 ? 9.653 1.884 -7.649 1.00 85.38 92 ARG A N 1
ATOM 738 C CA . ARG A 1 92 ? 10.986 2.386 -7.319 1.00 85.38 92 ARG A CA 1
ATOM 739 C C . ARG A 1 92 ? 12.016 1.652 -8.177 1.00 85.38 92 ARG A C 1
ATOM 741 O O . ARG A 1 92 ? 11.843 0.485 -8.516 1.00 85.38 92 ARG A O 1
ATOM 748 N N . ARG A 1 93 ? 13.106 2.331 -8.531 1.00 79.50 93 ARG A N 1
ATOM 749 C CA . ARG A 1 93 ? 14.280 1.684 -9.132 1.00 79.50 93 ARG A CA 1
ATOM 750 C C . ARG A 1 93 ? 15.262 1.372 -8.011 1.00 79.50 93 ARG A C 1
ATOM 752 O O . ARG A 1 93 ? 15.688 2.286 -7.311 1.00 79.50 93 ARG A O 1
ATOM 759 N N . SER A 1 94 ? 15.583 0.099 -7.817 1.00 67.25 94 SER A N 1
ATOM 760 C CA . SER A 1 94 ? 16.604 -0.336 -6.870 1.00 67.25 94 SER A CA 1
ATOM 761 C C . SER A 1 94 ? 17.918 -0.545 -7.619 1.00 67.25 94 SER A C 1
ATOM 763 O O . SER A 1 94 ? 17.990 -1.333 -8.560 1.00 67.25 94 SER A O 1
ATOM 765 N N . LEU A 1 95 ? 18.961 0.178 -7.216 1.00 55.44 95 LEU A N 1
ATOM 766 C CA . LEU A 1 95 ? 20.330 -0.103 -7.640 1.00 55.44 95 LEU A CA 1
ATOM 767 C C . LEU A 1 95 ? 20.900 -1.146 -6.676 1.00 55.44 95 LEU A C 1
ATOM 769 O O . LEU A 1 95 ? 21.038 -0.873 -5.484 1.00 55.44 95 LEU A O 1
ATOM 773 N N . ARG A 1 96 ? 21.223 -2.345 -7.170 1.00 54.00 96 ARG A N 1
ATOM 774 C CA . ARG A 1 96 ? 22.040 -3.292 -6.405 1.00 54.00 96 ARG A CA 1
ATOM 775 C C . ARG A 1 96 ? 23.501 -2.854 -6.545 1.00 54.00 96 ARG A C 1
ATOM 777 O O . ARG A 1 96 ? 24.118 -3.106 -7.573 1.00 54.00 96 ARG A O 1
ATOM 784 N N . CYS A 1 97 ? 24.053 -2.191 -5.530 1.00 43.06 97 CYS A N 1
ATOM 785 C CA . CYS A 1 97 ? 25.500 -1.989 -5.436 1.00 43.06 97 CYS A CA 1
ATOM 786 C C . CYS A 1 97 ? 26.141 -3.294 -4.947 1.00 43.06 97 CYS A C 1
ATOM 788 O O . CYS A 1 97 ? 26.155 -3.565 -3.748 1.00 43.06 97 CYS A O 1
ATOM 790 N N . ALA A 1 98 ? 26.639 -4.117 -5.868 1.00 43.53 98 ALA A N 1
ATOM 791 C CA . ALA A 1 98 ? 27.599 -5.162 -5.532 1.00 43.53 98 ALA A CA 1
ATOM 792 C C . ALA A 1 98 ? 29.000 -4.537 -5.570 1.00 43.53 98 ALA A C 1
ATOM 794 O O . ALA A 1 98 ? 29.314 -3.792 -6.495 1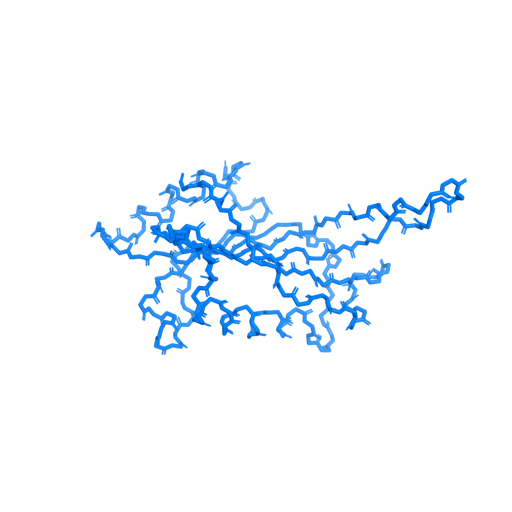.00 43.53 98 ALA A O 1
ATOM 795 N N . GLY A 1 99 ? 29.805 -4.771 -4.533 1.00 47.44 99 GLY A N 1
ATOM 796 C CA . GLY A 1 99 ? 31.098 -4.119 -4.335 1.00 47.44 99 GLY A CA 1
ATOM 797 C C . GLY A 1 99 ? 32.040 -4.217 -5.537 1.00 47.44 99 GLY A C 1
ATOM 798 O O . GLY A 1 99 ? 32.684 -5.240 -5.728 1.00 47.44 99 GLY A O 1
ATOM 799 N N . GLY A 1 100 ? 32.159 -3.118 -6.285 1.00 48.25 100 GLY A N 1
ATOM 800 C CA . GLY A 1 100 ? 33.280 -2.854 -7.189 1.00 48.25 100 GLY A CA 1
ATOM 801 C C . GLY A 1 100 ? 33.193 -3.401 -8.615 1.00 48.25 100 GLY A C 1
ATOM 802 O O . GLY A 1 100 ? 34.087 -3.090 -9.390 1.00 48.25 100 GLY A O 1
ATOM 803 N N . GLU A 1 101 ? 32.142 -4.127 -9.000 1.00 50.47 101 GLU A N 1
ATOM 804 C CA . GLU A 1 101 ? 31.990 -4.679 -10.360 1.00 50.47 101 GLU A CA 1
ATOM 805 C C . GLU A 1 101 ? 30.778 -4.065 -11.092 1.00 50.47 101 GLU A C 1
ATOM 807 O O . GLU A 1 101 ? 29.872 -3.547 -10.427 1.00 50.47 101 GLU A O 1
ATOM 812 N N . PRO A 1 102 ? 30.742 -4.072 -12.445 1.00 47.31 102 PRO A N 1
ATOM 813 C CA . PRO A 1 102 ? 29.755 -3.332 -13.228 1.00 47.31 102 PRO A CA 1
ATOM 814 C C . PRO A 1 102 ? 28.322 -3.608 -12.768 1.00 47.31 102 PRO A C 1
ATOM 816 O O . PRO A 1 102 ? 27.848 -4.744 -12.776 1.00 47.31 102 PRO A O 1
ATOM 819 N N . LEU A 1 103 ? 27.658 -2.527 -12.352 1.00 54.22 103 LEU A N 1
ATOM 820 C CA . LEU A 1 103 ? 26.303 -2.475 -11.808 1.00 54.22 103 LEU A CA 1
ATOM 821 C C . LEU A 1 103 ? 25.344 -3.335 -12.640 1.00 54.22 103 LEU A C 1
ATOM 823 O O . LEU A 1 103 ? 25.019 -2.987 -13.777 1.00 54.22 103 LEU A O 1
ATOM 827 N N . ALA A 1 104 ? 24.852 -4.432 -12.057 1.00 55.44 104 ALA A N 1
ATOM 828 C CA . ALA A 1 104 ? 23.698 -5.137 -12.601 1.00 55.44 104 ALA A CA 1
ATOM 829 C C . ALA A 1 104 ? 22.577 -4.115 -12.896 1.00 55.44 104 ALA A C 1
ATOM 831 O O . ALA A 1 104 ? 22.412 -3.160 -12.124 1.00 55.44 104 ALA A O 1
ATOM 832 N N . PRO A 1 105 ? 21.820 -4.271 -13.999 1.00 59.47 105 PRO A N 1
ATOM 833 C CA . PRO A 1 105 ? 20.796 -3.306 -14.375 1.00 59.47 105 PRO A CA 1
ATOM 834 C C . PRO A 1 105 ? 19.836 -3.068 -13.207 1.00 59.47 105 PRO A C 1
ATOM 836 O O . PRO A 1 105 ? 19.414 -4.012 -12.535 1.00 59.47 105 PRO A O 1
ATOM 839 N N . ALA A 1 106 ? 19.524 -1.792 -12.953 1.00 65.88 106 ALA A N 1
ATOM 840 C CA . ALA A 1 106 ? 18.659 -1.387 -11.852 1.00 65.88 106 ALA A CA 1
ATOM 841 C C . ALA A 1 106 ? 17.351 -2.188 -11.896 1.00 65.88 106 ALA A C 1
ATOM 843 O O . ALA A 1 106 ? 16.584 -2.091 -12.856 1.00 65.88 106 ALA A O 1
ATOM 844 N N . THR A 1 107 ? 17.104 -2.985 -10.860 1.00 76.31 107 THR A N 1
ATOM 845 C CA . THR A 1 107 ? 15.889 -3.789 -10.765 1.00 76.31 107 THR A CA 1
ATOM 846 C C . THR A 1 107 ? 14.731 -2.863 -10.423 1.00 76.31 107 THR A C 1
ATOM 848 O O . THR A 1 107 ? 14.810 -2.061 -9.486 1.00 76.31 107 THR A O 1
ATOM 851 N N . VAL A 1 108 ? 13.647 -2.941 -11.188 1.00 85.69 108 VAL A N 1
ATOM 852 C CA . VAL A 1 108 ? 12.423 -2.207 -10.868 1.00 85.69 108 VAL A CA 1
ATOM 853 C C . VAL A 1 108 ? 11.678 -2.990 -9.795 1.00 85.69 108 VAL A C 1
ATOM 855 O O . VAL A 1 108 ? 11.479 -4.195 -9.920 1.00 85.69 108 VAL A O 1
ATOM 858 N N . VAL A 1 109 ? 11.276 -2.308 -8.727 1.00 89.00 109 VAL A N 1
ATOM 859 C CA . VAL A 1 109 ? 10.517 -2.908 -7.630 1.00 89.00 109 VAL A CA 1
ATOM 860 C C . VAL A 1 109 ? 9.221 -2.145 -7.411 1.00 89.00 109 VAL A C 1
ATOM 862 O O . VAL A 1 109 ? 9.194 -0.913 -7.452 1.00 89.00 109 VAL A O 1
ATOM 865 N N . LEU A 1 110 ? 8.147 -2.875 -7.139 1.00 90.31 110 LEU A N 1
ATOM 866 C CA . LEU A 1 110 ? 6.940 -2.318 -6.551 1.00 90.31 110 LEU A CA 1
ATOM 867 C C . LEU A 1 110 ? 7.115 -2.318 -5.031 1.00 90.31 110 LEU A C 1
ATOM 869 O O . LEU A 1 110 ? 7.170 -3.380 -4.409 1.00 90.31 110 LEU A O 1
ATOM 873 N N . ALA A 1 111 ? 7.235 -1.135 -4.441 1.00 91.31 111 ALA A N 1
ATOM 874 C CA . ALA A 1 111 ? 7.237 -0.952 -2.999 1.00 91.31 111 ALA A CA 1
ATOM 875 C C . ALA A 1 111 ? 5.793 -0.815 -2.506 1.00 91.31 111 ALA A C 1
ATOM 877 O O . ALA A 1 111 ? 5.032 -0.024 -3.060 1.00 91.31 111 ALA A O 1
ATOM 878 N N . ILE A 1 112 ? 5.434 -1.577 -1.475 1.00 92.25 112 ILE A N 1
ATOM 879 C CA . ILE A 1 112 ? 4.145 -1.495 -0.786 1.00 92.25 112 ILE A CA 1
ATOM 880 C C . ILE A 1 112 ? 4.437 -1.106 0.660 1.00 92.25 112 ILE A C 1
ATOM 882 O O . ILE A 1 112 ? 4.960 -1.920 1.420 1.00 92.25 112 ILE A O 1
ATOM 886 N N . THR A 1 113 ? 4.103 0.120 1.036 1.00 92.06 113 THR A N 1
ATOM 887 C CA . THR A 1 113 ? 4.217 0.610 2.410 1.00 92.06 113 THR A CA 1
ATOM 888 C C . THR A 1 113 ? 2.832 0.630 3.035 1.00 92.06 113 THR A C 1
ATOM 890 O O . THR A 1 113 ? 1.896 1.147 2.434 1.00 92.06 113 THR A O 1
ATOM 893 N N . MET A 1 114 ? 2.687 0.093 4.240 1.00 93.56 114 MET A N 1
ATOM 894 C CA . MET A 1 114 ? 1.434 0.116 4.988 1.00 93.56 114 MET A CA 1
ATOM 895 C C . MET A 1 114 ? 1.678 0.614 6.407 1.00 93.56 114 MET A C 1
ATOM 897 O O . MET A 1 114 ? 2.650 0.212 7.041 1.00 93.56 114 MET A O 1
ATOM 901 N N . TRP A 1 115 ? 0.809 1.471 6.931 1.00 92.38 115 TRP A N 1
ATOM 902 C CA . TRP A 1 115 ? 0.897 1.931 8.319 1.00 92.38 115 TRP A CA 1
ATOM 903 C C . TRP A 1 115 ? -0.487 2.273 8.868 1.00 92.38 115 TRP A C 1
ATOM 905 O O . TRP A 1 115 ? -1.406 2.574 8.113 1.00 92.38 115 TRP A O 1
ATOM 915 N N . ARG A 1 116 ? -0.648 2.200 10.190 1.00 90.75 116 ARG A N 1
ATOM 916 C CA . ARG A 1 116 ? -1.902 2.516 10.886 1.00 90.75 116 ARG A CA 1
ATOM 917 C C . ARG A 1 116 ? -1.724 3.791 11.707 1.00 90.75 116 ARG A C 1
ATOM 919 O O . ARG A 1 116 ? -0.712 3.951 12.388 1.00 90.75 116 ARG A O 1
ATOM 926 N N . SER A 1 117 ? -2.697 4.697 11.659 1.00 89.12 117 SER A N 1
ATOM 927 C CA . SER A 1 117 ? -2.703 5.917 12.468 1.00 89.12 117 SER A CA 1
ATOM 928 C C . SER A 1 117 ? -2.617 5.574 13.955 1.00 89.12 117 SER A C 1
ATOM 930 O O . SER A 1 117 ? -3.359 4.715 14.433 1.00 89.12 117 SER A O 1
ATOM 932 N N . GLY A 1 118 ? -1.732 6.253 14.686 1.00 82.50 118 GLY A N 1
ATOM 933 C CA . GLY A 1 118 ? -1.536 6.019 16.120 1.00 82.50 118 GLY A CA 1
ATOM 934 C C . GLY A 1 118 ? -0.724 4.764 16.462 1.00 82.50 118 GLY A C 1
ATOM 935 O O . GLY A 1 118 ? -0.471 4.529 17.639 1.00 82.50 118 GLY A O 1
ATOM 936 N N . HIS A 1 119 ? -0.274 3.984 15.470 1.00 83.38 119 HIS A N 1
ATOM 937 C CA . HIS A 1 119 ? 0.620 2.848 15.688 1.00 83.38 119 HIS A CA 1
ATOM 938 C C . HIS A 1 119 ? 2.067 3.211 15.298 1.00 83.38 119 HIS A C 1
ATOM 940 O O . HIS A 1 119 ? 2.283 3.766 14.220 1.00 83.38 119 HIS A O 1
ATOM 946 N N . PRO A 1 120 ? 3.084 2.896 16.124 1.00 78.12 120 PRO A N 1
ATOM 947 C CA . PRO A 1 120 ? 4.468 3.312 15.868 1.00 78.12 120 PRO A CA 1
ATOM 948 C C . PRO A 1 120 ? 5.165 2.525 14.747 1.00 78.12 120 PRO A C 1
ATOM 950 O O . PRO A 1 120 ? 6.221 2.950 14.268 1.00 78.12 120 PRO A O 1
ATOM 953 N N . CYS A 1 121 ? 4.584 1.395 14.330 1.00 82.00 121 CYS A N 1
ATOM 954 C CA . CYS A 1 121 ? 5.139 0.521 13.299 1.00 82.00 121 CYS A CA 1
ATOM 955 C C . CYS A 1 121 ? 4.227 0.310 12.099 1.00 82.00 121 CYS A C 1
ATOM 957 O O . CYS A 1 121 ? 3.013 0.146 12.248 1.00 82.00 121 CYS A O 1
ATOM 959 N N . GLY A 1 122 ? 4.865 0.242 10.931 1.00 87.62 122 GLY A N 1
ATOM 960 C CA . GLY A 1 122 ? 4.273 -0.134 9.652 1.00 87.62 122 GLY A CA 1
ATOM 961 C C . GLY A 1 122 ? 5.003 -1.308 8.995 1.00 87.62 122 GLY A C 1
ATOM 962 O O . GLY A 1 122 ? 5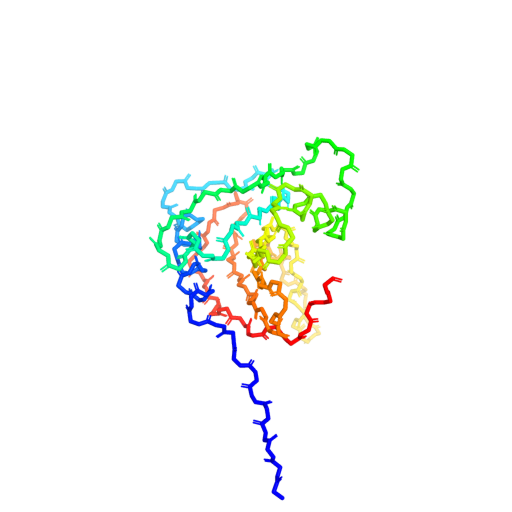.904 -1.912 9.578 1.00 87.62 122 GLY A O 1
ATOM 963 N N . LEU A 1 123 ? 4.620 -1.613 7.759 1.00 90.44 123 LEU A N 1
ATOM 964 C CA . LEU A 1 123 ? 5.218 -2.640 6.911 1.00 90.44 123 LEU A CA 1
ATOM 965 C C . LEU A 1 123 ? 5.748 -2.034 5.616 1.00 90.44 123 LEU A C 1
ATOM 967 O O . LEU A 1 123 ? 5.104 -1.171 5.025 1.00 90.44 123 LEU A O 1
ATOM 971 N N . LEU A 1 124 ? 6.882 -2.551 5.146 1.00 89.69 124 LEU A N 1
ATOM 972 C CA . LEU A 1 124 ? 7.397 -2.327 3.800 1.00 89.69 124 LEU A CA 1
ATOM 973 C C . LEU A 1 124 ? 7.618 -3.657 3.097 1.00 89.69 124 LEU A C 1
ATOM 975 O O . LEU A 1 124 ? 8.557 -4.386 3.408 1.00 89.69 124 LEU A O 1
ATOM 979 N N . GLY A 1 125 ? 6.792 -3.939 2.102 1.00 89.06 125 GLY A N 1
ATOM 980 C CA . GLY A 1 125 ? 6.998 -5.037 1.175 1.00 89.06 125 GLY A CA 1
ATOM 981 C C . GLY A 1 125 ? 7.581 -4.587 -0.152 1.00 89.06 125 GLY A C 1
ATOM 982 O O . GLY A 1 125 ? 7.461 -3.426 -0.555 1.00 89.06 125 GLY A O 1
ATOM 983 N N . ARG A 1 126 ? 8.218 -5.530 -0.845 1.00 89.75 126 ARG A N 1
ATOM 984 C CA . ARG A 1 126 ? 8.810 -5.315 -2.165 1.00 89.75 126 ARG A CA 1
ATOM 985 C C . ARG A 1 126 ? 8.482 -6.489 -3.074 1.00 89.75 126 ARG A C 1
ATOM 987 O O . ARG A 1 126 ? 8.640 -7.642 -2.678 1.00 89.75 126 ARG A O 1
ATOM 994 N N . ILE A 1 127 ? 8.058 -6.179 -4.293 1.00 88.69 127 ILE A N 1
ATOM 995 C CA . ILE A 1 127 ? 7.853 -7.152 -5.367 1.00 88.69 127 ILE A CA 1
ATOM 996 C C . ILE A 1 127 ? 8.788 -6.762 -6.508 1.00 88.69 127 ILE A C 1
ATOM 998 O O . ILE A 1 127 ? 8.685 -5.655 -7.038 1.00 88.69 127 ILE A O 1
ATOM 1002 N N . GLU A 1 128 ? 9.718 -7.646 -6.862 1.00 89.12 128 GLU A N 1
ATOM 1003 C CA . GLU A 1 128 ? 10.599 -7.431 -8.011 1.00 89.12 128 GLU A CA 1
ATOM 1004 C C . GLU A 1 128 ? 9.824 -7.586 -9.320 1.00 89.12 128 GLU A C 1
ATOM 1006 O O . GLU A 1 128 ? 8.962 -8.462 -9.445 1.00 89.12 128 GLU A O 1
ATOM 1011 N N . LEU A 1 129 ? 10.138 -6.726 -10.289 1.00 88.38 129 LEU A N 1
ATOM 1012 C CA . LEU A 1 129 ? 9.524 -6.722 -11.609 1.00 88.38 129 LEU A CA 1
ATOM 1013 C C . LEU A 1 129 ? 10.564 -6.985 -12.705 1.00 88.38 129 LEU A C 1
ATOM 1015 O O . LEU A 1 129 ? 11.712 -6.544 -12.597 1.00 88.38 129 LEU A O 1
ATOM 1019 N N . ASP A 1 130 ? 10.147 -7.676 -13.765 1.00 87.06 130 ASP A N 1
ATOM 1020 C CA . ASP A 1 130 ? 10.919 -7.808 -15.002 1.00 87.06 130 ASP A CA 1
ATOM 1021 C C . ASP A 1 130 ? 10.895 -6.508 -15.833 1.00 87.06 130 ASP A C 1
ATOM 1023 O O . ASP A 1 130 ? 10.286 -5.499 -15.454 1.00 87.06 130 ASP A O 1
ATOM 1027 N N . ALA A 1 131 ? 11.583 -6.513 -16.979 1.00 84.06 131 ALA A N 1
ATOM 1028 C CA . ALA A 1 131 ? 11.663 -5.359 -17.877 1.00 84.06 131 ALA A CA 1
ATOM 1029 C C . ALA A 1 131 ? 10.289 -4.947 -18.445 1.00 84.06 131 ALA A C 1
ATOM 1031 O O . ALA A 1 131 ? 10.059 -3.778 -18.765 1.00 84.06 131 ALA A O 1
ATOM 1032 N N . GLU A 1 132 ? 9.354 -5.889 -18.531 1.00 85.88 132 GLU A N 1
ATOM 1033 C CA . GLU A 1 132 ? 7.985 -5.705 -18.996 1.00 85.88 132 GLU A CA 1
ATOM 1034 C C . GLU A 1 132 ? 7.037 -5.240 -17.874 1.00 85.88 132 GLU A C 1
ATOM 1036 O O . GLU A 1 132 ? 5.867 -4.938 -18.139 1.00 85.88 132 GLU A O 1
ATOM 1041 N N . GLY A 1 133 ? 7.531 -5.143 -16.634 1.00 85.88 133 GLY A N 1
ATOM 1042 C CA . GLY A 1 133 ? 6.774 -4.726 -15.457 1.00 85.88 133 GLY A CA 1
ATOM 1043 C C . GLY A 1 133 ? 5.903 -5.833 -14.859 1.00 85.88 133 GLY A C 1
ATOM 1044 O O . GLY A 1 133 ? 4.871 -5.527 -14.256 1.00 85.88 133 GLY A O 1
ATOM 1045 N N . ARG A 1 134 ? 6.260 -7.104 -15.055 1.00 89.25 134 ARG A N 1
ATOM 1046 C CA . ARG A 1 134 ? 5.578 -8.268 -14.472 1.00 89.25 134 ARG A CA 1
ATOM 1047 C C . ARG A 1 134 ? 6.298 -8.728 -13.206 1.00 89.25 134 ARG A C 1
ATOM 1049 O O . ARG A 1 134 ? 7.523 -8.665 -13.156 1.00 89.25 134 ARG A O 1
ATOM 1056 N N . PRO A 1 135 ? 5.570 -9.223 -12.194 1.00 88.12 135 PRO A N 1
ATOM 1057 C CA . PRO A 1 135 ? 6.175 -9.761 -10.980 1.00 88.12 135 PRO A CA 1
ATOM 1058 C C . PRO A 1 135 ? 7.051 -10.985 -11.289 1.00 88.12 135 PRO A C 1
ATOM 1060 O O . PRO A 1 135 ? 6.582 -11.937 -11.908 1.00 88.12 135 PRO A O 1
ATOM 1063 N N . THR A 1 136 ? 8.303 -10.990 -10.822 1.00 84.81 136 THR A N 1
ATOM 1064 C CA . THR A 1 136 ? 9.259 -12.091 -11.075 1.00 84.81 136 THR A CA 1
ATOM 1065 C C . THR A 1 136 ? 9.129 -13.264 -10.100 1.00 84.81 136 THR A C 1
ATOM 1067 O O . THR A 1 136 ? 9.782 -14.289 -10.269 1.00 84.81 136 THR A O 1
ATOM 1070 N N . GLY A 1 137 ? 8.299 -13.129 -9.061 1.00 68.19 137 GLY A N 1
ATOM 1071 C CA . GLY A 1 137 ? 8.126 -14.138 -8.010 1.00 68.19 137 GLY A CA 1
ATOM 1072 C C . GLY A 1 137 ? 9.141 -14.046 -6.863 1.00 68.19 137 GLY A C 1
ATOM 1073 O O . GLY A 1 137 ? 8.885 -14.610 -5.800 1.00 68.19 137 GLY A O 1
ATOM 1074 N N . SER A 1 138 ? 10.229 -13.281 -7.015 1.00 61.75 138 SER A N 1
ATOM 1075 C CA . SER A 1 138 ? 11.131 -12.931 -5.911 1.00 61.75 138 SER A CA 1
ATOM 1076 C C . SER A 1 138 ? 10.412 -12.008 -4.927 1.00 61.75 138 SER A C 1
ATOM 1078 O O . SER A 1 138 ? 10.112 -10.852 -5.236 1.00 61.75 138 SER A O 1
ATOM 1080 N N . VAL A 1 139 ? 10.123 -12.521 -3.731 1.00 61.59 139 VAL A N 1
ATOM 1081 C CA . VAL A 1 139 ? 9.464 -11.763 -2.664 1.00 61.59 139 VAL A CA 1
ATOM 1082 C C . VAL A 1 139 ? 10.365 -11.752 -1.444 1.00 61.59 139 VAL A C 1
ATOM 1084 O O . VAL A 1 139 ? 10.673 -12.796 -0.873 1.00 61.59 139 VAL A O 1
ATOM 1087 N N . GLN A 1 140 ? 10.752 -10.556 -1.018 1.00 64.31 140 GLN A N 1
ATOM 1088 C CA . GLN A 1 140 ? 11.216 -10.361 0.348 1.00 64.31 140 GLN A CA 1
ATOM 1089 C C . GLN A 1 140 ? 9.976 -10.200 1.232 1.00 64.31 140 GLN A C 1
ATOM 1091 O O . GLN A 1 140 ? 9.068 -9.434 0.895 1.00 64.31 140 GLN A O 1
ATOM 1096 N N . GLY A 1 141 ? 9.916 -10.950 2.338 1.00 64.62 141 GLY A N 1
ATOM 1097 C CA . GLY A 1 141 ? 8.883 -10.750 3.357 1.00 64.62 141 GLY A CA 1
ATOM 1098 C C . GLY A 1 141 ? 8.855 -9.283 3.799 1.00 64.62 141 GLY A C 1
ATOM 1099 O O . GLY A 1 141 ? 9.897 -8.619 3.749 1.00 64.62 141 GLY A O 1
ATOM 1100 N N . PRO A 1 142 ? 7.683 -8.742 4.172 1.00 78.06 142 PRO A N 1
ATOM 1101 C CA . PRO A 1 142 ? 7.591 -7.329 4.475 1.00 78.06 142 PRO A CA 1
ATOM 1102 C C . PRO A 1 142 ? 8.427 -7.031 5.723 1.00 78.06 142 PRO A C 1
ATOM 1104 O O . PRO A 1 142 ? 8.369 -7.747 6.722 1.00 78.06 142 PRO A O 1
ATOM 1107 N N . LEU A 1 143 ? 9.238 -5.985 5.640 1.00 81.31 143 LEU A N 1
ATOM 1108 C CA . LEU A 1 143 ? 10.077 -5.533 6.737 1.00 81.31 143 LEU A CA 1
ATOM 1109 C C . LEU A 1 143 ? 9.251 -4.644 7.665 1.00 81.31 143 LEU A C 1
ATOM 1111 O O . LEU A 1 143 ? 8.475 -3.806 7.196 1.00 81.31 143 LEU A O 1
ATOM 1115 N N . SER A 1 144 ? 9.450 -4.792 8.973 1.00 77.44 144 SER A N 1
ATOM 1116 C CA . SER A 1 144 ? 8.924 -3.847 9.956 1.00 77.44 144 SER A CA 1
ATOM 1117 C C . SER A 1 144 ? 9.574 -2.484 9.739 1.00 77.44 144 SER A C 1
ATOM 1119 O O . SER A 1 144 ? 10.799 -2.360 9.762 1.00 77.44 144 SER A O 1
ATOM 1121 N N . LEU A 1 145 ? 8.757 -1.455 9.541 1.00 73.19 145 LEU A N 1
ATOM 1122 C CA . LEU A 1 145 ? 9.215 -0.073 9.523 1.00 73.19 145 LEU A CA 1
ATOM 1123 C C . LEU A 1 145 ? 8.954 0.555 10.884 1.00 73.19 145 LEU A C 1
ATOM 1125 O O . LEU A 1 145 ? 7.798 0.722 11.276 1.00 73.19 145 LEU A O 1
ATOM 1129 N N . VAL A 1 146 ? 10.025 0.944 11.574 1.00 64.81 146 VAL A N 1
ATOM 1130 C CA . VAL A 1 146 ? 9.925 1.768 12.778 1.00 64.81 146 VAL A CA 1
ATOM 1131 C C . VAL A 1 146 ? 9.790 3.226 12.350 1.00 64.81 146 VAL A C 1
ATOM 1133 O O . VAL A 1 146 ? 10.685 3.771 11.708 1.00 64.81 146 VAL A O 1
ATOM 1136 N N . ARG A 1 147 ? 8.675 3.848 12.752 1.00 61.09 147 ARG A N 1
ATOM 1137 C CA . ARG A 1 147 ? 8.385 5.283 12.634 1.00 61.09 147 ARG A CA 1
ATOM 1138 C C . ARG A 1 147 ? 8.270 5.814 11.195 1.00 61.09 147 ARG A C 1
ATOM 1140 O O . ARG A 1 147 ? 9.156 6.487 10.679 1.00 61.09 147 ARG A O 1
ATOM 1147 N N . MET A 1 148 ? 7.093 5.614 10.605 1.00 52.78 148 MET A N 1
ATOM 1148 C CA . MET A 1 148 ? 6.571 6.484 9.546 1.00 52.78 148 MET A CA 1
ATOM 1149 C C . MET A 1 148 ? 5.772 7.591 10.247 1.00 52.78 148 MET A C 1
ATOM 1151 O O . MET A 1 148 ? 4.737 7.308 10.847 1.00 52.78 148 MET A O 1
ATOM 1155 N N . GLY A 1 149 ? 6.328 8.805 10.304 1.00 45.03 149 GLY A N 1
ATOM 1156 C CA . GLY A 1 149 ? 5.708 9.955 10.973 1.00 45.03 149 GLY A CA 1
ATOM 1157 C C . GLY A 1 149 ? 4.298 10.220 10.441 1.00 45.03 149 GLY A C 1
ATOM 1158 O O . GLY A 1 149 ? 4.075 10.122 9.236 1.00 45.03 149 GLY A O 1
ATOM 1159 N N . GLY A 1 150 ? 3.365 10.462 11.366 1.00 40.03 150 GLY A N 1
ATOM 1160 C CA . GLY A 1 150 ? 1.950 10.705 11.078 1.00 40.03 150 GLY A CA 1
ATOM 1161 C C . GLY A 1 150 ? 1.617 12.129 10.681 1.00 40.03 150 GLY A C 1
ATOM 1162 O O . GLY A 1 150 ? 2.518 12.995 10.743 1.00 40.03 150 GLY A O 1
#

pLDDT: mean 80.43, std 15.01, range [39.19, 95.69]

Radius of gyration: 16.65 Å; chains: 1; bounding box: 48×32×52 Å

Foldseek 3Di:
DPPPCPQDADVLQLVVCVVVVVVQQDPPRFCVVFFKKKFKDFPVCSVVVRPDTLDIDGVPRDDPPDDVSVVVVSCVSDDPPTKMKMKMWGWDFAWPDDPDDPTDGTWIKTWIWIDMPPRQKTWIWIFTADPRRHGPPDTDRIDIDGGPDD

Sequence (150 aa):
MSDAFDPRPPQELLALYNRFSARFRSPGVRLRGYRLRWIAFRSEDLDRDIERAVLDLAWGDESVTGQAEFVARAREEVQAGCSLTFVEVALRRSLRCAGGEPLAPATVVLAITMWRSGHPCGLLGRIELDAEGRPTGSVQGPLSLVRMGG

Secondary structure (DSSP, 8-state):
-------PPPHHHHHHHHHHHHHHTSTT---TT--EEEEEEEHHHHHTT---EEEEEETTSTT--SHHHHHHHHHHTS-TT--EEEEEEEEEEE----TTS--PPPEEEEEEEEEETT-SEEEEEEEEE-TTS-EEEEEEEEEEEE----